Protein AF-M3JR56-F1 (afdb_monomer_lite)

Secondary structure (DSSP, 8-state):
--------------------GGGGG-TTS------B-TT--B----S---HHHHHHHHTTT------HHHHHHHHHHHHHHHHHHHHHHHHHHHHHHHHHHHHHHTTHHHHTT--TTHHHHHHHHHHHHHHHHHHHHHHHHHHS-HHHHHHHHHHHHHHHHHHTTS--HHHHHHHHHHHHHT-

Organism: Candida maltosa (strain Xu316) (NCBI:txid1245528)

InterPro domains:
  IPR011701 Major facilitator superfamily [PF07690] (87-181)
  IPR036259 MFS transporter superfamily [G3DSA:1.20.1250.20] (71-183)
  IPR036259 MFS transporter superfamily [SSF103473] (60-181)

Sequence (183 aa):
MSDEKDLESPHTIEPVLSFTKEQIKDKNLHVLTSFISPNGKEVKITNDVDQAMKFALDHQGETIELDDKTAKKLLRKIDFFLLPVMCLLYCFQFMDKLTTSYASILGLRQELNMVGDMYSWTATAFYLGYLAFEFPASYLLQRLPVAKTVGVFIILWGMILALHSVPEYPGFVALRTILGMLE

Structure (mmCIF, N/CA/C/O backbone):
data_AF-M3JR56-F1
#
_entry.id   AF-M3JR56-F1
#
loop_
_atom_site.group_PDB
_atom_site.id
_atom_site.type_symbol
_atom_site.label_atom_id
_atom_site.label_alt_id
_atom_site.label_comp_id
_atom_site.label_asym_id
_atom_site.label_entity_id
_atom_site.label_seq_id
_atom_site.pdbx_PDB_ins_code
_atom_site.Cartn_x
_atom_site.Cartn_y
_atom_site.Cartn_z
_atom_site.occupancy
_atom_site.B_iso_or_equiv
_atom_site.auth_seq_id
_atom_site.auth_comp_id
_atom_site.auth_asym_id
_atom_site.auth_atom_id
_atom_site.pdbx_PDB_model_num
ATOM 1 N N . MET A 1 1 ? -74.894 -34.372 2.151 1.00 34.66 1 MET A N 1
ATOM 2 C CA . MET A 1 1 ? -74.046 -34.519 0.956 1.00 34.66 1 MET A CA 1
ATOM 3 C C . MET A 1 1 ? -73.343 -33.180 0.794 1.00 34.66 1 MET A C 1
ATOM 5 O O . MET A 1 1 ? -73.954 -32.263 0.275 1.00 34.66 1 MET A O 1
ATOM 9 N N . SER A 1 2 ? -72.393 -32.874 1.673 1.00 30.38 2 SER A N 1
ATOM 10 C CA . SER A 1 2 ? -70.990 -33.316 1.644 1.00 30.38 2 SER A CA 1
ATOM 11 C C . SER A 1 2 ? -70.146 -32.436 0.714 1.00 30.38 2 SER A C 1
ATOM 13 O O . SER A 1 2 ? -70.572 -32.124 -0.392 1.00 30.38 2 SER A O 1
ATOM 15 N N . ASP A 1 3 ? -68.969 -32.095 1.243 1.00 34.06 3 ASP A N 1
ATOM 16 C CA . ASP A 1 3 ? -67.736 -31.673 0.563 1.00 34.06 3 ASP A CA 1
ATOM 17 C C . ASP A 1 3 ? -67.633 -30.170 0.217 1.00 34.06 3 ASP A C 1
ATOM 19 O O . ASP A 1 3 ? -68.392 -29.654 -0.593 1.00 34.06 3 ASP A O 1
ATOM 23 N N . GLU A 1 4 ? -66.890 -29.332 0.955 1.00 35.44 4 GLU A N 1
ATOM 24 C CA . GLU A 1 4 ? -65.436 -29.282 1.249 1.00 35.44 4 GLU A CA 1
ATOM 25 C C . GLU A 1 4 ? -64.633 -28.521 0.169 1.00 35.44 4 GLU A C 1
ATOM 27 O O . GLU A 1 4 ? -64.732 -28.820 -1.018 1.00 35.44 4 GLU A O 1
ATOM 32 N N . LYS A 1 5 ? -63.787 -27.598 0.663 1.00 33.72 5 LYS A N 1
ATOM 33 C CA . LYS A 1 5 ? -62.675 -26.863 0.027 1.00 33.72 5 LYS A CA 1
ATOM 34 C C . LYS A 1 5 ? -63.004 -25.704 -0.916 1.00 33.72 5 LYS A C 1
ATOM 36 O O . LYS A 1 5 ? -63.865 -25.811 -1.771 1.00 33.72 5 LYS A O 1
ATOM 41 N N . ASP A 1 6 ? -62.286 -24.585 -0.948 1.00 39.53 6 ASP A N 1
ATOM 42 C CA . ASP A 1 6 ? -61.244 -23.945 -0.128 1.00 39.53 6 ASP A CA 1
ATOM 43 C C . ASP A 1 6 ? -61.014 -22.590 -0.821 1.00 39.53 6 ASP A C 1
ATOM 45 O O . ASP A 1 6 ? -60.931 -22.570 -2.048 1.00 39.53 6 ASP A O 1
ATOM 49 N N . LEU A 1 7 ? -60.893 -21.484 -0.081 1.00 38.47 7 LEU A N 1
ATOM 50 C CA . LEU A 1 7 ? -59.964 -20.379 -0.384 1.00 38.47 7 LEU A CA 1
ATOM 51 C C . LEU A 1 7 ? -60.096 -19.301 0.696 1.00 38.47 7 LEU A C 1
ATOM 53 O O . LEU A 1 7 ? -60.902 -18.374 0.617 1.00 38.47 7 LEU A O 1
ATOM 57 N N . GLU A 1 8 ? -59.286 -19.480 1.735 1.00 39.09 8 GLU A N 1
ATOM 58 C CA . GLU A 1 8 ? -58.956 -18.479 2.742 1.00 39.09 8 GLU A CA 1
ATOM 59 C C . GLU A 1 8 ? -58.461 -17.183 2.076 1.00 39.09 8 GLU A C 1
ATOM 61 O O . GLU A 1 8 ? -57.517 -17.191 1.286 1.00 39.09 8 GLU A O 1
ATOM 66 N N . SER A 1 9 ? -59.071 -16.049 2.422 1.00 37.44 9 SER A N 1
ATOM 67 C CA . SER A 1 9 ? -58.516 -14.719 2.161 1.00 37.44 9 SER A CA 1
ATOM 68 C C . SER A 1 9 ? -57.639 -14.298 3.354 1.00 37.44 9 SER A C 1
ATOM 70 O O . SER A 1 9 ? -58.189 -14.098 4.443 1.00 37.44 9 SER A O 1
ATOM 72 N N . PRO A 1 10 ? -56.308 -14.148 3.214 1.00 40.50 10 PRO A N 1
ATOM 73 C CA . PRO A 1 10 ? -55.447 -13.829 4.343 1.00 40.50 10 PRO A CA 1
ATOM 74 C C . PRO A 1 10 ? -55.459 -12.320 4.631 1.00 40.50 10 PRO A C 1
ATOM 76 O O . PRO A 1 10 ? -55.199 -11.502 3.755 1.00 40.50 10 PRO A O 1
ATOM 79 N N . HIS A 1 11 ? -55.781 -11.993 5.882 1.00 42.06 11 HIS A N 1
ATOM 80 C CA . HIS A 1 11 ? -55.421 -10.798 6.653 1.00 42.06 11 HIS A CA 1
ATOM 81 C C . HIS A 1 11 ? -55.170 -9.484 5.885 1.00 42.06 11 HIS A C 1
ATOM 83 O O . HIS A 1 11 ? -54.070 -9.211 5.412 1.00 42.06 11 HIS A O 1
ATOM 89 N N . THR A 1 12 ? -56.171 -8.601 5.898 1.00 35.03 12 THR A N 1
ATOM 90 C CA . THR A 1 12 ? -56.009 -7.163 5.645 1.00 35.03 12 THR A CA 1
ATOM 91 C C . THR A 1 12 ? -55.001 -6.582 6.643 1.00 35.03 12 THR A C 1
ATOM 93 O O . THR A 1 12 ? -55.295 -6.473 7.832 1.00 35.03 12 THR A O 1
ATOM 96 N N . ILE A 1 13 ? -53.799 -6.242 6.176 1.00 51.44 13 ILE A N 1
ATOM 97 C CA . ILE A 1 13 ? -52.771 -5.574 6.983 1.00 51.44 13 ILE A CA 1
ATOM 98 C C . ILE A 1 13 ? -53.043 -4.072 6.930 1.00 51.44 13 ILE A C 1
ATOM 100 O O . ILE A 1 13 ? -52.836 -3.435 5.897 1.00 51.44 13 ILE A O 1
ATOM 104 N N . GLU A 1 14 ? -53.500 -3.501 8.042 1.00 36.34 14 GLU A N 1
ATOM 105 C CA . GLU A 1 14 ? -53.582 -2.051 8.196 1.00 36.34 14 GLU A CA 1
ATOM 106 C C . GLU A 1 14 ? -52.215 -1.486 8.621 1.00 36.34 14 GLU A C 1
ATOM 108 O O . GLU A 1 14 ? -51.618 -1.971 9.588 1.00 36.34 14 GLU A O 1
ATOM 113 N N . PRO A 1 15 ? -51.681 -0.469 7.923 1.00 42.53 15 PRO A N 1
ATOM 114 C CA . PRO A 1 15 ? -50.425 0.157 8.305 1.00 42.53 15 PRO A CA 1
ATOM 115 C C . PRO A 1 15 ? -50.628 1.024 9.553 1.00 42.53 15 PRO A C 1
ATOM 117 O O . PRO A 1 15 ? -51.219 2.102 9.502 1.00 42.53 15 PRO A O 1
ATOM 120 N N . VAL A 1 16 ? -50.103 0.562 10.688 1.00 46.59 16 VAL A N 1
ATOM 121 C CA . VAL A 1 16 ? -50.056 1.343 11.931 1.00 46.59 16 VAL A CA 1
ATOM 122 C C . VAL A 1 16 ? -48.994 2.436 11.781 1.00 46.59 16 VAL A C 1
ATOM 124 O O . VAL A 1 16 ? -47.807 2.156 11.633 1.00 46.59 16 VAL A O 1
ATOM 127 N N . LEU A 1 17 ? -49.437 3.696 11.783 1.00 45.56 17 LEU A N 1
ATOM 128 C CA . LEU A 1 17 ? -48.645 4.860 11.363 1.00 45.56 17 LEU A CA 1
ATOM 129 C C . LEU A 1 17 ? -47.708 5.438 12.438 1.00 45.56 17 LEU A C 1
ATOM 131 O O . LEU A 1 17 ? -46.987 6.391 12.158 1.00 45.56 17 LEU A O 1
ATOM 135 N N . SER A 1 18 ? -47.692 4.895 13.656 1.00 46.62 18 SER A N 1
ATOM 136 C CA . SER A 1 18 ? -46.727 5.282 14.691 1.00 46.62 18 SER A CA 1
ATOM 137 C C . SER A 1 18 ? -46.805 4.342 15.893 1.00 46.62 18 SER A C 1
ATOM 139 O O . SER A 1 18 ? -47.900 3.997 16.333 1.00 46.62 18 SER A O 1
ATOM 141 N N . PHE A 1 19 ? -45.651 3.962 16.444 1.00 44.56 19 PHE A N 1
ATOM 142 C CA . PHE A 1 19 ? -45.543 3.175 17.673 1.00 44.56 19 PHE A CA 1
ATOM 143 C C . PHE A 1 19 ? -45.267 4.104 18.862 1.00 44.56 19 PHE A C 1
ATOM 145 O O . PHE A 1 19 ? -44.242 4.789 18.898 1.00 44.56 19 PHE A O 1
ATOM 152 N N . THR A 1 20 ? -46.153 4.114 19.859 1.00 48.00 20 THR A N 1
ATOM 153 C CA . THR A 1 20 ? -45.957 4.875 21.106 1.00 48.00 20 THR A CA 1
ATOM 154 C C . THR A 1 20 ? -45.290 3.989 22.164 1.00 48.00 20 THR A C 1
ATOM 156 O O . THR A 1 20 ? -45.575 2.794 22.252 1.00 48.00 20 THR A O 1
ATOM 159 N N . LYS A 1 21 ? -44.415 4.573 23.003 1.00 47.03 21 LYS A N 1
ATOM 160 C CA . LYS A 1 21 ? -43.605 3.877 24.034 1.00 47.03 21 LYS A CA 1
ATOM 161 C C . LYS A 1 21 ? -44.402 2.952 24.969 1.00 47.03 21 LYS A C 1
ATOM 163 O O . LYS A 1 21 ? -43.836 2.022 25.533 1.00 47.03 21 LYS A O 1
ATOM 168 N N . GLU A 1 22 ? -45.697 3.188 25.127 1.00 46.78 22 GLU A N 1
ATOM 169 C CA . GLU A 1 22 ? -46.585 2.421 26.006 1.00 46.78 22 GLU A CA 1
ATOM 170 C C . GLU A 1 22 ? -46.932 1.026 25.452 1.00 46.78 22 GLU A C 1
ATOM 172 O O . GLU A 1 22 ? -47.156 0.109 26.238 1.00 46.78 22 GLU A O 1
ATOM 177 N N . GLN A 1 23 ? -46.882 0.819 24.129 1.00 48.03 23 GLN A N 1
ATOM 178 C CA . GLN A 1 23 ? -47.197 -0.471 23.487 1.00 48.03 23 GLN A CA 1
ATOM 179 C C . GLN A 1 23 ? -46.015 -1.456 23.445 1.00 48.03 23 GLN A C 1
ATOM 181 O O . GLN A 1 23 ? -46.192 -2.623 23.116 1.00 48.03 23 GLN A O 1
ATOM 186 N N . ILE A 1 24 ? -44.811 -1.016 23.825 1.00 50.44 24 ILE A N 1
ATOM 187 C CA . ILE A 1 24 ? -43.591 -1.847 23.858 1.00 50.44 24 ILE A CA 1
ATOM 188 C C . ILE A 1 24 ? -43.558 -2.752 25.107 1.00 50.44 24 ILE A C 1
ATOM 190 O O . ILE A 1 24 ? -42.778 -3.698 25.186 1.00 50.44 24 ILE A O 1
ATOM 194 N N . LYS A 1 25 ? -44.409 -2.485 26.106 1.00 42.66 25 LYS A N 1
ATOM 195 C CA . LYS A 1 25 ? -44.368 -3.176 27.403 1.00 42.66 25 LYS A CA 1
ATOM 196 C C . LYS A 1 25 ? -45.070 -4.540 27.407 1.00 42.66 25 LYS A C 1
ATOM 198 O O . LYS A 1 25 ? -44.921 -5.282 28.379 1.00 42.66 25 LYS A O 1
ATOM 203 N N . ASP A 1 26 ? -45.808 -4.881 26.352 1.00 40.38 26 ASP A N 1
ATOM 204 C CA . ASP A 1 26 ? -46.519 -6.154 26.270 1.00 40.38 26 ASP A CA 1
ATOM 205 C C . ASP A 1 26 ? -45.600 -7.256 25.725 1.00 40.38 26 ASP A C 1
ATOM 207 O O . ASP A 1 26 ? -45.125 -7.216 24.592 1.00 40.38 26 ASP A O 1
ATOM 211 N N . LYS A 1 27 ? -45.321 -8.258 26.563 1.00 50.03 27 LYS A N 1
ATOM 212 C CA . LYS A 1 27 ? -44.283 -9.289 26.362 1.00 50.03 27 LYS A CA 1
ATOM 213 C C . LYS A 1 27 ? -44.569 -10.302 25.236 1.00 50.03 27 LYS A C 1
ATOM 215 O O . LYS A 1 27 ? -43.853 -11.293 25.137 1.00 50.03 27 LYS A O 1
ATOM 220 N N . ASN A 1 28 ? -45.595 -10.076 24.413 1.00 43.66 28 ASN A N 1
ATOM 221 C CA . ASN A 1 28 ? -46.116 -11.044 23.441 1.00 43.66 28 ASN A CA 1
ATOM 222 C C . ASN A 1 28 ? -46.226 -10.534 21.992 1.00 43.66 28 ASN A C 1
ATOM 224 O O . ASN A 1 28 ? -46.885 -11.186 21.186 1.00 43.66 28 ASN A O 1
ATOM 228 N N . LEU A 1 29 ? -45.569 -9.433 21.606 1.00 41.38 29 LEU A N 1
ATOM 229 C CA . LEU A 1 29 ? -45.532 -9.026 20.194 1.00 41.38 29 LEU A CA 1
ATOM 230 C C . LEU A 1 29 ? -44.155 -9.242 19.554 1.00 41.38 29 LEU A C 1
ATOM 232 O O . LEU A 1 29 ? -43.216 -8.485 19.769 1.00 41.38 29 LEU A O 1
ATOM 236 N N . HIS A 1 30 ? -44.086 -10.323 18.772 1.00 42.78 30 HIS A N 1
ATOM 237 C CA . HIS A 1 30 ? -43.190 -10.602 17.647 1.00 42.78 30 HIS A CA 1
ATOM 238 C C . HIS A 1 30 ? -41.930 -9.732 17.525 1.00 42.78 30 HIS A C 1
ATOM 240 O O . HIS A 1 30 ? -41.910 -8.690 16.872 1.00 42.78 30 HIS A O 1
ATOM 246 N N . VAL A 1 31 ? -40.835 -10.260 18.072 1.00 41.34 31 VAL A N 1
ATOM 247 C CA . VAL A 1 31 ? -39.468 -9.836 17.767 1.00 41.34 31 VAL A CA 1
ATOM 248 C C . VAL A 1 31 ? -39.239 -9.998 16.259 1.00 41.34 31 VAL A C 1
ATOM 250 O O . VAL A 1 31 ? -39.207 -11.121 15.750 1.00 41.34 31 VAL A O 1
ATOM 253 N N . LEU A 1 32 ? -39.093 -8.887 15.532 1.00 45.69 32 LEU A N 1
ATOM 254 C CA . LEU A 1 32 ? -38.717 -8.889 14.116 1.00 45.69 32 LEU A CA 1
ATOM 255 C C . LEU A 1 32 ? -37.270 -9.385 13.983 1.00 45.69 32 LEU A C 1
ATOM 257 O O . LEU A 1 32 ? -36.318 -8.612 14.005 1.00 45.69 32 LEU A O 1
ATOM 261 N N . THR A 1 33 ? -37.114 -10.703 13.883 1.00 43.50 33 THR A N 1
ATOM 262 C CA . THR A 1 33 ? -35.823 -11.402 13.760 1.00 43.50 33 THR A CA 1
ATOM 263 C C . THR A 1 33 ? -35.368 -11.581 12.310 1.00 43.50 33 THR A C 1
ATOM 265 O O . THR A 1 33 ? -34.237 -11.998 12.070 1.00 43.50 33 THR A O 1
ATOM 268 N N . SER A 1 34 ? -36.206 -11.242 11.325 1.00 42.41 34 SER A N 1
ATOM 269 C CA . SER A 1 34 ? -35.836 -11.256 9.909 1.00 42.41 34 SER A CA 1
ATOM 270 C C . SER A 1 34 ? -36.598 -10.182 9.135 1.00 42.41 34 SER A C 1
ATOM 272 O O . SER A 1 34 ? -37.791 -9.976 9.352 1.00 42.41 34 SER A O 1
ATOM 274 N N . PHE A 1 35 ? -35.907 -9.484 8.233 1.00 49.38 35 PHE A N 1
ATOM 275 C CA . PHE A 1 35 ? -36.545 -8.672 7.202 1.00 49.38 35 PHE A CA 1
ATOM 276 C C . PHE A 1 35 ? -36.254 -9.305 5.844 1.00 49.38 35 PHE A C 1
ATOM 278 O O . PHE A 1 35 ? -35.120 -9.676 5.532 1.00 49.38 35 PHE A O 1
ATOM 285 N N . ILE A 1 36 ? -37.300 -9.458 5.040 1.00 41.25 36 ILE A N 1
ATOM 286 C CA . ILE A 1 36 ? -37.201 -9.980 3.682 1.00 41.25 36 ILE A CA 1
ATOM 287 C C . ILE A 1 36 ? -36.795 -8.811 2.784 1.00 41.25 36 ILE A C 1
ATOM 289 O O . IL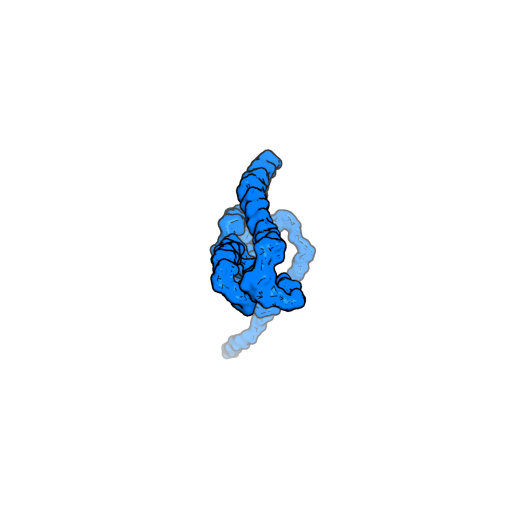E A 1 36 ? -37.499 -7.807 2.688 1.00 41.25 36 ILE A O 1
ATOM 293 N N . SER A 1 37 ? -35.631 -8.922 2.142 1.00 40.34 37 SER A N 1
ATOM 294 C CA . SER A 1 37 ? -35.237 -8.003 1.070 1.00 40.34 37 SER A CA 1
ATOM 295 C C . SER A 1 37 ? -36.291 -8.052 -0.050 1.00 40.34 37 SER A C 1
ATOM 297 O O . SER A 1 37 ? -36.812 -9.137 -0.305 1.00 40.34 37 SER A O 1
ATOM 299 N N . PRO A 1 38 ? -36.569 -6.957 -0.784 1.00 55.94 38 PRO A N 1
ATOM 300 C CA . PRO A 1 38 ? -37.555 -6.926 -1.877 1.00 55.94 38 PRO A CA 1
ATOM 301 C C . PRO A 1 38 ? -37.390 -8.013 -2.962 1.00 55.94 38 PRO A C 1
ATOM 303 O O . PRO A 1 38 ? -38.287 -8.214 -3.768 1.00 55.94 38 PRO A O 1
ATOM 306 N N . ASN A 1 39 ? -36.254 -8.723 -2.978 1.00 48.56 39 ASN A N 1
ATOM 307 C CA . ASN A 1 39 ? -35.957 -9.874 -3.836 1.00 48.56 39 ASN A CA 1
ATOM 308 C C . ASN A 1 39 ? -36.227 -11.258 -3.197 1.00 48.56 39 ASN A C 1
ATOM 310 O O . ASN A 1 39 ? -35.752 -12.268 -3.713 1.00 48.56 39 ASN A O 1
ATOM 314 N N . GLY A 1 40 ? -36.930 -11.347 -2.063 1.00 47.97 40 GLY A N 1
ATOM 315 C CA . GLY A 1 40 ? -37.372 -12.629 -1.492 1.00 47.97 40 GLY A CA 1
ATOM 316 C C . GLY A 1 40 ? -36.264 -13.520 -0.909 1.00 47.97 40 GLY A C 1
ATOM 317 O O . GLY A 1 40 ? -36.506 -14.688 -0.621 1.00 47.97 40 GLY A O 1
ATOM 318 N N . LYS A 1 41 ? -35.043 -13.003 -0.723 1.00 42.03 41 LYS A N 1
ATOM 319 C CA . LYS A 1 41 ? -33.958 -13.731 -0.046 1.00 42.03 41 LYS A CA 1
ATOM 320 C C . LYS A 1 41 ? -34.000 -13.464 1.457 1.00 42.03 41 LYS A C 1
ATOM 322 O O . LYS A 1 41 ? -33.793 -12.329 1.884 1.00 42.03 41 LYS A O 1
ATOM 327 N N . GLU A 1 42 ? -34.209 -14.519 2.245 1.00 46.28 42 GLU A N 1
ATOM 328 C CA . GLU A 1 42 ? -33.953 -14.508 3.687 1.00 46.28 42 GLU A CA 1
ATOM 329 C C . GLU A 1 42 ? -32.457 -14.293 3.931 1.00 46.28 42 GLU A C 1
ATOM 331 O O . GLU A 1 42 ? -31.623 -15.155 3.638 1.00 46.28 42 GLU A O 1
ATOM 336 N N . VAL A 1 43 ? -32.098 -13.133 4.472 1.00 46.94 43 VAL A N 1
ATOM 337 C CA . VAL A 1 43 ? -30.746 -12.896 4.974 1.00 46.94 43 VAL A CA 1
ATOM 338 C C . VAL A 1 43 ? -30.736 -13.325 6.436 1.00 46.94 43 VAL A C 1
ATOM 340 O O . VAL A 1 43 ? -31.077 -12.550 7.326 1.00 46.94 43 VAL A O 1
ATOM 343 N N . LYS A 1 44 ? -30.364 -14.584 6.696 1.00 47.44 44 LYS A N 1
ATOM 344 C CA . LYS A 1 44 ? -29.988 -15.009 8.050 1.00 47.44 44 LYS A CA 1
ATOM 345 C C . LYS A 1 44 ? -28.792 -14.167 8.486 1.00 47.44 44 LYS A C 1
ATOM 347 O O . LYS A 1 44 ? -27.774 -14.159 7.792 1.00 47.44 44 LYS A O 1
ATOM 352 N N . ILE A 1 45 ? -28.907 -13.483 9.624 1.00 52.88 45 ILE A N 1
ATOM 353 C CA . ILE A 1 45 ? -27.759 -12.862 10.290 1.00 52.88 45 ILE A CA 1
ATOM 354 C C . ILE A 1 45 ? -26.807 -14.007 10.629 1.00 52.88 45 ILE A C 1
ATOM 356 O O . ILE A 1 45 ? -27.058 -14.817 11.519 1.00 52.88 45 ILE A O 1
ATOM 360 N N . THR A 1 46 ? -25.764 -14.149 9.820 1.00 48.53 46 THR A N 1
ATOM 361 C CA . THR A 1 46 ? -24.762 -15.188 10.007 1.00 48.53 46 THR A CA 1
ATOM 362 C C . THR A 1 46 ? -24.025 -14.893 11.316 1.00 48.53 46 THR A C 1
ATOM 364 O O . THR A 1 46 ? -23.619 -13.761 11.562 1.00 48.53 46 THR A O 1
ATOM 367 N N . ASN A 1 47 ? -23.832 -15.915 12.154 1.00 49.81 47 ASN A N 1
ATOM 368 C CA . ASN A 1 47 ? -23.119 -15.866 13.444 1.00 49.81 47 ASN A CA 1
ATOM 369 C C . ASN A 1 47 ? -21.618 -15.496 13.345 1.00 49.81 47 ASN A C 1
ATOM 371 O O . ASN A 1 47 ? -20.883 -15.599 14.333 1.00 49.81 47 ASN A O 1
ATOM 375 N N . ASP A 1 48 ? -21.161 -15.065 12.170 1.00 47.84 48 ASP A N 1
ATOM 376 C CA . ASP A 1 48 ? -19.806 -14.583 11.885 1.00 47.84 48 ASP A CA 1
ATOM 377 C C . ASP A 1 48 ? -19.713 -13.063 12.101 1.00 47.84 48 ASP A C 1
ATOM 379 O O . ASP A 1 48 ? -19.125 -12.304 11.338 1.00 47.84 48 ASP A O 1
ATOM 383 N N . VAL A 1 49 ? -20.392 -12.617 13.152 1.00 56.19 49 VAL A N 1
ATOM 384 C CA . VAL A 1 49 ? -20.341 -11.261 13.675 1.00 56.19 49 VAL A CA 1
ATOM 385 C C . VAL A 1 49 ? -19.112 -11.137 14.577 1.00 56.19 49 VAL A C 1
ATOM 387 O O . VAL A 1 49 ? -18.798 -12.051 15.349 1.00 56.19 49 VAL A O 1
ATOM 390 N N . ASP A 1 50 ? -18.376 -10.033 14.444 1.00 64.06 50 ASP A N 1
ATOM 391 C CA . ASP A 1 50 ? -17.184 -9.778 15.247 1.00 64.06 50 ASP A CA 1
ATOM 392 C C . ASP A 1 50 ? -17.532 -9.671 16.742 1.00 64.06 50 ASP A C 1
ATOM 394 O O . ASP A 1 50 ? -18.690 -9.561 17.148 1.00 64.06 50 ASP A O 1
ATOM 398 N N . GLN A 1 51 ? -16.518 -9.776 17.604 1.00 64.31 51 GLN A N 1
ATOM 399 C CA . GLN A 1 51 ? -16.719 -9.809 19.059 1.00 64.31 51 GLN A CA 1
ATOM 400 C C . GLN A 1 51 ? -17.489 -8.580 19.574 1.00 64.31 51 GLN A C 1
ATOM 402 O O . GLN A 1 51 ? -18.233 -8.692 20.545 1.00 64.31 51 GLN A O 1
ATOM 407 N N . ALA A 1 52 ? -17.349 -7.440 18.891 1.00 64.81 52 ALA A N 1
ATOM 408 C CA . ALA A 1 52 ? -18.087 -6.215 19.169 1.00 64.81 52 ALA A CA 1
ATOM 409 C C . ALA A 1 52 ? -19.577 -6.341 18.812 1.00 64.81 52 ALA A C 1
ATOM 411 O O . ALA A 1 52 ? -20.433 -5.997 19.625 1.00 64.81 52 ALA A O 1
ATOM 412 N N . MET A 1 53 ? -19.902 -6.885 17.640 1.00 62.00 53 MET A N 1
ATOM 413 C CA . MET A 1 53 ? -21.282 -7.102 17.210 1.00 62.00 53 MET A CA 1
ATOM 414 C C . MET A 1 53 ? -21.975 -8.213 18.019 1.00 62.00 53 MET A C 1
ATOM 416 O O . MET A 1 53 ? -23.155 -8.079 18.331 1.00 62.00 53 MET A O 1
ATOM 420 N N . LYS A 1 54 ? -21.257 -9.261 18.454 1.00 66.88 54 LYS A N 1
ATOM 421 C CA . LYS A 1 54 ? -21.790 -10.246 19.423 1.00 66.88 54 LYS A CA 1
ATOM 422 C C . LYS A 1 54 ? -22.122 -9.603 20.763 1.00 66.88 54 LYS A C 1
ATOM 424 O O . LYS A 1 54 ? -23.212 -9.806 21.274 1.00 66.88 54 LYS A O 1
ATOM 429 N N . PHE A 1 55 ? -21.221 -8.773 21.286 1.00 67.44 55 PHE A N 1
ATOM 430 C CA . PHE A 1 55 ? -21.460 -8.029 22.520 1.00 67.44 55 PHE A CA 1
ATOM 431 C C . PHE A 1 55 ? -22.676 -7.094 22.402 1.00 67.44 55 PHE A C 1
ATOM 433 O O . PHE A 1 55 ? -23.483 -7.026 23.326 1.00 67.44 55 PHE A O 1
ATOM 440 N N . ALA A 1 56 ? -22.844 -6.426 21.255 1.00 66.44 56 ALA A N 1
ATOM 441 C CA . ALA A 1 56 ? -23.996 -5.569 20.980 1.00 66.44 56 ALA A CA 1
ATOM 442 C C . ALA A 1 56 ? -25.318 -6.350 20.856 1.00 66.44 56 ALA A C 1
ATOM 444 O O . ALA A 1 56 ? -26.354 -5.849 21.285 1.00 66.44 56 ALA A O 1
ATOM 445 N N . LEU A 1 57 ? -25.289 -7.562 20.289 1.00 67.50 57 LEU A N 1
ATOM 446 C CA . LEU A 1 57 ? -26.449 -8.457 20.198 1.00 67.50 57 LEU A CA 1
ATOM 447 C C . LEU A 1 57 ? -26.820 -9.055 21.563 1.00 67.50 57 LEU A C 1
ATOM 449 O O . LEU A 1 57 ? -27.996 -9.061 21.912 1.00 67.50 57 LEU A O 1
ATOM 453 N N . ASP A 1 58 ? -25.835 -9.484 22.358 1.00 70.62 58 ASP A N 1
ATOM 454 C CA . ASP A 1 58 ? -26.051 -10.038 23.705 1.00 70.62 58 ASP A CA 1
ATOM 455 C C . ASP A 1 58 ? -26.611 -8.992 24.690 1.00 70.62 58 ASP A C 1
ATOM 457 O O . ASP A 1 58 ? -27.296 -9.354 25.644 1.00 70.62 58 ASP A O 1
ATOM 461 N N . HIS A 1 59 ? -26.362 -7.700 24.442 1.00 67.19 59 HIS A N 1
ATOM 462 C CA . HIS A 1 59 ? -26.864 -6.579 25.250 1.00 67.19 59 HIS A CA 1
ATOM 463 C C . HIS A 1 59 ? -27.952 -5.761 24.524 1.00 67.19 59 HIS A C 1
ATOM 465 O O . HIS A 1 59 ? -28.214 -4.611 24.891 1.00 67.19 59 HIS A O 1
ATOM 471 N N . GLN A 1 60 ? -28.612 -6.322 23.497 1.00 51.06 60 GLN A N 1
ATOM 472 C CA . GLN A 1 60 ? -29.745 -5.665 22.830 1.00 51.06 60 GLN A CA 1
ATOM 473 C C . GLN A 1 60 ? -30.877 -5.395 23.837 1.00 51.06 60 GLN A C 1
ATOM 475 O O . GLN A 1 60 ? -31.621 -6.294 24.218 1.00 51.06 60 GLN A O 1
ATOM 480 N N . GLY A 1 61 ? -31.022 -4.131 24.247 1.00 57.41 61 GLY A N 1
ATOM 481 C CA . GLY A 1 61 ? -32.076 -3.669 25.159 1.00 57.41 61 GLY A CA 1
ATOM 482 C C . GLY A 1 61 ? -31.570 -3.066 26.471 1.00 57.41 61 GLY A C 1
ATOM 483 O O . GLY A 1 61 ? -32.344 -2.385 27.142 1.00 57.41 61 GLY A O 1
ATOM 484 N N . GLU A 1 62 ? -30.288 -3.230 26.810 1.00 55.31 62 GLU A N 1
ATOM 485 C CA . GLU A 1 62 ? -29.654 -2.452 27.876 1.00 55.31 62 GLU A CA 1
ATOM 486 C C . GLU A 1 62 ? -29.106 -1.144 27.303 1.00 55.31 62 GLU A C 1
ATOM 488 O O . GLU A 1 62 ? -28.210 -1.124 26.458 1.00 55.31 62 GLU A O 1
ATOM 493 N N . THR A 1 63 ? -29.630 -0.014 27.775 1.00 53.38 63 THR A N 1
ATOM 494 C CA . THR A 1 63 ? -28.962 1.274 27.593 1.00 53.38 63 THR A CA 1
ATOM 495 C C . THR A 1 63 ? -27.691 1.246 28.431 1.00 53.38 63 THR A C 1
ATOM 497 O O . THR A 1 63 ? -27.734 1.502 29.634 1.00 53.38 63 THR A O 1
ATOM 500 N N . ILE A 1 64 ? -26.562 0.889 27.816 1.00 60.91 64 ILE A N 1
ATOM 501 C CA . ILE A 1 64 ? -25.255 1.019 28.458 1.00 60.91 64 ILE A CA 1
ATOM 502 C C . ILE A 1 64 ? -24.996 2.522 28.620 1.00 60.91 64 ILE A C 1
ATOM 504 O O . ILE A 1 64 ? -24.475 3.177 27.716 1.00 60.91 64 ILE A O 1
ATOM 508 N N . GLU A 1 65 ? -25.397 3.090 29.758 1.00 59.56 65 GLU A N 1
ATOM 509 C CA . GLU A 1 65 ? -25.018 4.448 30.143 1.00 59.56 65 GLU A CA 1
ATOM 510 C C . GLU A 1 65 ? -23.525 4.440 30.481 1.00 59.56 65 GLU A C 1
ATOM 512 O O . GLU A 1 65 ? -23.093 4.192 31.608 1.00 59.56 65 GLU A O 1
ATOM 517 N N . LEU A 1 66 ? -22.707 4.631 29.448 1.00 62.12 66 LEU A N 1
ATOM 518 C CA . LEU A 1 66 ? -21.274 4.819 29.589 1.00 62.12 66 LEU A CA 1
ATOM 519 C C . LEU A 1 66 ? -21.031 6.158 30.282 1.00 62.12 66 LEU A C 1
ATOM 521 O O . LEU A 1 66 ? -21.208 7.213 29.681 1.00 62.12 66 LEU A O 1
ATOM 525 N N . ASP A 1 67 ? -20.571 6.106 31.532 1.00 77.25 67 ASP A N 1
ATOM 526 C CA . ASP A 1 67 ? -20.023 7.280 32.209 1.00 77.25 67 ASP A CA 1
ATOM 527 C C . ASP A 1 67 ? -18.954 7.941 31.321 1.00 77.25 67 ASP A C 1
ATOM 529 O O . ASP A 1 67 ? -18.068 7.270 30.772 1.00 77.25 67 ASP A O 1
ATOM 533 N N . ASP A 1 68 ? -19.008 9.267 31.216 1.00 76.38 68 ASP A N 1
ATOM 534 C CA . ASP A 1 68 ? -18.166 10.086 30.334 1.00 76.38 68 ASP A CA 1
ATOM 535 C C . ASP A 1 68 ? -16.663 9.818 30.544 1.00 76.38 68 ASP A C 1
ATOM 537 O O . ASP A 1 68 ? -15.845 9.905 29.618 1.00 76.38 68 ASP A O 1
ATOM 541 N N . LYS A 1 69 ? -16.267 9.461 31.775 1.00 80.56 69 LYS A N 1
ATOM 542 C CA . LYS A 1 69 ? -14.876 9.104 32.099 1.00 80.56 69 LYS A CA 1
ATOM 543 C C . LYS A 1 69 ? -14.484 7.745 31.524 1.00 80.56 69 LYS A C 1
ATOM 545 O O . LYS A 1 69 ? -13.344 7.578 31.081 1.00 80.56 69 LYS A O 1
ATOM 550 N N . THR A 1 70 ? -15.405 6.787 31.514 1.00 78.81 70 THR A N 1
ATOM 551 C CA . THR A 1 70 ? -15.178 5.438 30.983 1.00 78.81 70 THR A CA 1
ATOM 552 C C . THR A 1 70 ? -15.085 5.468 29.461 1.00 78.81 70 THR A C 1
ATOM 554 O O . THR A 1 70 ? -14.132 4.909 28.913 1.00 78.81 70 THR A O 1
ATOM 557 N N . ALA A 1 71 ? -15.967 6.214 28.786 1.00 78.75 71 ALA A N 1
ATOM 558 C CA . ALA A 1 71 ? -15.907 6.420 27.336 1.00 78.75 71 ALA A CA 1
ATOM 559 C C . ALA A 1 71 ? -14.564 7.037 26.896 1.00 78.75 71 ALA A C 1
ATOM 561 O O . ALA A 1 71 ? -13.885 6.505 26.014 1.00 78.75 71 ALA A O 1
ATOM 562 N N . LYS A 1 72 ? -14.107 8.097 27.581 1.00 82.75 72 LYS A N 1
ATOM 563 C CA . LYS A 1 72 ? -12.802 8.731 27.306 1.00 82.75 72 LYS A CA 1
ATOM 564 C C . LYS A 1 72 ? -11.622 7.789 27.538 1.00 82.75 72 LYS A C 1
ATOM 566 O O . LYS A 1 72 ? -10.655 7.821 26.780 1.00 82.75 72 LYS A O 1
ATOM 571 N N . LYS A 1 73 ? -11.674 6.946 28.575 1.00 85.06 73 LYS A N 1
ATOM 572 C CA . LYS A 1 73 ? -10.618 5.959 28.852 1.00 85.06 73 LYS A CA 1
ATOM 573 C C . LYS A 1 73 ? -10.566 4.869 27.778 1.00 85.06 73 LYS A C 1
ATOM 575 O O . LYS A 1 73 ? -9.468 4.438 27.425 1.00 85.06 73 LYS A O 1
ATOM 580 N N . LEU A 1 74 ? -11.724 4.452 27.261 1.00 83.00 74 LEU A N 1
ATOM 581 C CA . LEU A 1 74 ? -11.829 3.468 26.185 1.00 83.00 74 LEU A CA 1
ATOM 582 C C . LEU A 1 74 ? -11.250 4.019 24.876 1.00 83.00 74 LEU A C 1
ATOM 584 O O . LEU A 1 74 ? -10.356 3.395 24.309 1.00 83.00 74 LEU A O 1
ATOM 588 N N . LEU A 1 75 ? -11.674 5.222 24.467 1.00 84.75 75 LEU A N 1
ATOM 589 C CA . LEU A 1 75 ? -11.145 5.911 23.282 1.00 84.75 75 LEU A CA 1
ATOM 590 C C . LEU A 1 75 ? -9.630 6.065 23.360 1.00 84.75 75 LEU A C 1
ATOM 592 O O . LEU A 1 75 ? -8.915 5.622 22.470 1.00 84.75 75 LEU A O 1
ATOM 596 N N . ARG A 1 76 ? -9.118 6.560 24.492 1.00 86.12 76 ARG A N 1
ATOM 597 C CA . ARG A 1 76 ? -7.675 6.741 24.686 1.00 86.12 76 ARG A CA 1
ATOM 598 C C . ARG A 1 76 ? -6.897 5.431 24.578 1.00 86.12 76 ARG A C 1
ATOM 600 O O . ARG A 1 76 ? -5.744 5.446 24.163 1.00 86.12 76 ARG A O 1
ATOM 607 N N . LYS A 1 77 ? -7.502 4.303 24.963 1.00 86.00 77 LYS A N 1
ATOM 608 C CA . LYS A 1 77 ? -6.876 2.984 24.835 1.00 86.00 77 LYS A CA 1
ATOM 609 C C . LYS A 1 77 ? -6.889 2.487 23.391 1.00 86.00 77 LYS A C 1
ATOM 611 O O . LYS A 1 77 ? -5.888 1.923 22.964 1.00 86.00 77 LYS A O 1
ATOM 616 N N . ILE A 1 78 ? -7.973 2.718 22.652 1.00 86.25 78 ILE A N 1
ATOM 617 C CA . ILE A 1 78 ? -8.050 2.407 21.218 1.00 86.25 78 ILE A CA 1
ATOM 618 C C . ILE A 1 78 ? -7.026 3.251 20.460 1.00 86.25 78 ILE A C 1
ATOM 620 O O . ILE A 1 78 ? -6.191 2.690 19.757 1.00 86.25 78 ILE A O 1
ATOM 624 N N . ASP A 1 79 ? -7.007 4.563 20.688 1.00 86.56 79 ASP A N 1
ATOM 625 C CA . ASP A 1 79 ? -6.067 5.483 20.047 1.00 86.56 79 ASP A CA 1
ATOM 626 C C . ASP A 1 79 ? -4.618 5.098 20.352 1.00 86.56 79 ASP A C 1
ATOM 628 O O . ASP A 1 79 ? -3.784 5.060 19.456 1.00 86.56 79 ASP A O 1
ATOM 632 N N . PHE A 1 80 ? -4.300 4.724 21.594 1.00 90.75 80 PHE A N 1
ATOM 633 C CA . PHE A 1 80 ? -2.933 4.348 21.961 1.00 90.75 80 PHE A CA 1
ATOM 634 C C . PHE A 1 80 ? -2.444 3.052 21.296 1.00 90.75 80 PHE A C 1
ATOM 636 O O . PHE A 1 80 ? -1.240 2.850 21.191 1.00 90.75 80 PHE A O 1
ATOM 643 N N . PHE A 1 81 ? -3.341 2.175 20.842 1.00 87.50 81 PHE A N 1
ATOM 644 C CA . PHE A 1 81 ? -2.960 0.965 20.105 1.00 87.50 81 PHE A CA 1
ATOM 645 C C . PHE A 1 81 ? -3.042 1.155 18.590 1.00 87.50 81 PHE A C 1
ATOM 647 O O . PHE A 1 81 ? -2.151 0.722 17.865 1.00 87.50 81 PHE A O 1
ATOM 654 N N . LEU A 1 82 ? -4.095 1.809 18.108 1.00 86.81 82 LEU A N 1
ATOM 655 C CA . LEU A 1 82 ? -4.393 1.927 16.686 1.00 86.81 82 LEU A CA 1
ATOM 656 C C . LEU A 1 82 ? -3.551 3.032 16.037 1.00 86.81 82 LEU A C 1
ATOM 658 O O . LEU A 1 82 ? -2.987 2.824 14.965 1.00 86.81 82 LEU A O 1
ATOM 662 N N . LEU A 1 83 ? -3.384 4.173 16.710 1.00 89.19 83 LEU A N 1
ATOM 663 C CA . LEU A 1 83 ? -2.682 5.338 16.166 1.00 89.19 83 LEU A CA 1
ATOM 664 C C . LEU A 1 83 ? -1.181 5.067 15.940 1.00 89.19 83 LEU A C 1
ATOM 666 O O . LEU A 1 83 ? -0.704 5.372 14.847 1.00 89.19 83 LEU A O 1
ATOM 670 N N . PRO A 1 84 ? -0.421 4.434 16.863 1.00 91.12 84 PRO A N 1
ATOM 671 C CA . PRO A 1 84 ? 0.980 4.103 16.597 1.00 91.12 84 PRO A CA 1
ATOM 672 C C . PRO A 1 84 ? 1.145 3.098 15.460 1.00 91.12 84 PRO A C 1
ATOM 674 O O . PRO A 1 84 ? 2.053 3.248 14.650 1.00 91.12 84 PRO A O 1
ATOM 677 N N . VAL A 1 85 ? 0.261 2.100 15.371 1.00 88.50 85 VAL A N 1
ATOM 678 C CA . VAL A 1 85 ? 0.304 1.102 14.293 1.00 88.50 85 VAL A CA 1
ATOM 679 C C . VAL A 1 85 ? 0.036 1.764 12.944 1.00 88.50 85 VAL A C 1
ATOM 681 O O . VAL A 1 85 ? 0.805 1.555 12.011 1.00 88.50 85 VAL A O 1
ATOM 684 N N . MET A 1 86 ? -0.986 2.619 12.850 1.00 88.19 86 MET A N 1
ATOM 685 C CA . MET A 1 86 ? -1.277 3.365 11.621 1.00 88.19 86 MET A CA 1
ATOM 686 C C . MET A 1 86 ? -0.146 4.324 11.249 1.00 88.19 86 MET A C 1
ATOM 688 O O . MET A 1 86 ? 0.226 4.403 10.083 1.00 88.19 86 MET A O 1
ATOM 692 N N . CYS A 1 87 ? 0.447 5.003 12.233 1.00 91.56 87 CYS A N 1
ATOM 693 C CA . CYS A 1 87 ? 1.601 5.871 12.017 1.00 91.56 87 CYS A CA 1
ATOM 694 C C . CYS A 1 87 ? 2.792 5.086 11.450 1.00 91.56 87 CYS A C 1
ATOM 696 O O . CYS A 1 87 ? 3.368 5.489 10.445 1.00 91.56 87 CYS A O 1
ATOM 698 N N . LEU A 1 88 ? 3.131 3.936 12.040 1.00 90.50 88 LEU A N 1
ATOM 699 C CA . LEU A 1 88 ? 4.227 3.091 11.561 1.00 90.50 88 LEU A CA 1
ATOM 700 C C . LEU A 1 88 ? 3.963 2.533 10.160 1.00 90.50 88 LEU A C 1
ATOM 702 O O . LEU A 1 88 ? 4.856 2.579 9.318 1.00 90.50 88 LEU A O 1
ATOM 706 N N . LEU A 1 89 ? 2.749 2.043 9.893 1.00 88.56 89 LEU A N 1
ATOM 707 C CA . LEU A 1 89 ? 2.367 1.558 8.564 1.00 88.56 89 LEU A CA 1
ATOM 708 C C . LEU A 1 89 ? 2.480 2.665 7.516 1.00 88.56 89 LEU A C 1
ATOM 710 O O . LEU A 1 89 ? 3.085 2.455 6.467 1.00 88.56 89 LEU A O 1
ATOM 714 N N . TYR A 1 90 ? 1.984 3.860 7.831 1.00 89.25 90 TYR A N 1
ATOM 715 C CA . TYR A 1 90 ? 2.086 5.008 6.939 1.00 89.25 90 TYR A CA 1
ATOM 716 C C . TYR A 1 90 ? 3.543 5.446 6.725 1.00 89.25 90 TYR A C 1
ATOM 718 O O . TYR A 1 90 ? 3.943 5.754 5.604 1.00 89.25 90 TYR A O 1
ATOM 726 N N . CYS A 1 91 ? 4.373 5.408 7.772 1.00 91.12 91 CYS A N 1
ATOM 727 C CA . CYS A 1 91 ? 5.812 5.642 7.654 1.00 91.12 91 CYS A CA 1
ATOM 728 C C . CYS A 1 91 ? 6.478 4.632 6.709 1.00 91.12 91 CYS A C 1
ATOM 730 O O . CYS A 1 91 ? 7.285 5.039 5.874 1.00 91.12 91 CYS A O 1
ATOM 732 N N . PHE A 1 92 ? 6.138 3.342 6.796 1.00 87.88 92 PHE A N 1
ATOM 733 C CA . PHE A 1 92 ? 6.679 2.319 5.894 1.00 87.88 92 PHE A CA 1
ATOM 734 C C . PHE A 1 92 ? 6.211 2.503 4.449 1.00 87.88 92 PHE A C 1
ATOM 736 O O . PHE A 1 92 ? 7.032 2.431 3.535 1.00 87.88 92 PHE A O 1
ATOM 743 N N . GLN A 1 93 ? 4.933 2.820 4.243 1.00 88.06 93 GLN A N 1
ATOM 744 C CA . GLN A 1 93 ? 4.389 3.132 2.920 1.00 88.06 93 GLN A CA 1
ATOM 745 C C . GLN A 1 93 ? 5.087 4.353 2.300 1.00 88.06 93 GLN A C 1
ATOM 747 O O . GLN A 1 93 ? 5.447 4.356 1.123 1.00 88.06 93 GLN A O 1
ATOM 752 N N . PHE A 1 94 ? 5.333 5.396 3.095 1.00 88.69 94 PHE A N 1
ATOM 753 C CA . PHE A 1 94 ? 6.063 6.573 2.630 1.00 88.69 94 PHE A CA 1
ATOM 754 C C . PHE A 1 94 ? 7.535 6.258 2.330 1.00 88.69 94 PHE A C 1
ATOM 756 O O . PHE A 1 94 ? 8.082 6.715 1.323 1.00 88.69 94 PHE A O 1
ATOM 763 N N . MET A 1 95 ? 8.173 5.441 3.170 1.00 89.62 95 MET A N 1
ATOM 764 C CA . MET A 1 95 ? 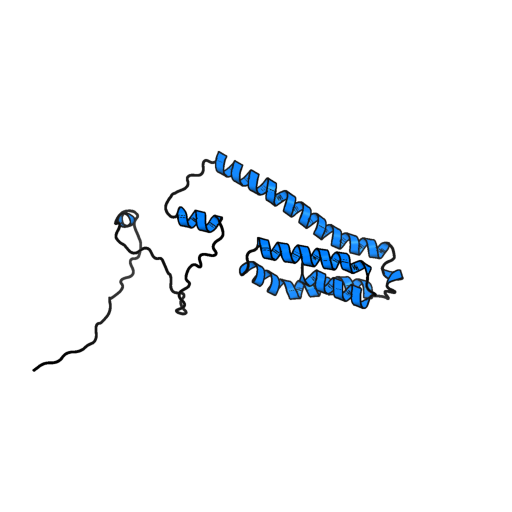9.559 5.013 2.993 1.00 89.62 95 MET A CA 1
ATOM 765 C C . MET A 1 95 ? 9.774 4.230 1.692 1.00 89.62 95 MET A C 1
ATOM 767 O O . MET A 1 95 ? 10.808 4.416 1.052 1.00 89.62 95 MET A O 1
ATOM 771 N N . ASP A 1 96 ? 8.823 3.403 1.259 1.00 86.06 96 ASP A N 1
ATOM 772 C CA . ASP A 1 96 ? 8.908 2.699 -0.028 1.00 86.06 96 ASP A CA 1
ATOM 773 C C . ASP A 1 96 ? 8.969 3.671 -1.225 1.00 86.06 96 ASP A C 1
ATOM 775 O O . ASP A 1 96 ? 9.884 3.618 -2.063 1.00 86.06 96 ASP A O 1
ATOM 779 N N . LYS A 1 97 ? 8.072 4.666 -1.242 1.00 83.56 97 LYS A N 1
ATOM 780 C CA . LYS A 1 97 ? 8.059 5.719 -2.275 1.00 83.56 97 LYS A CA 1
ATOM 781 C C . LYS A 1 97 ? 9.349 6.542 -2.261 1.00 83.56 97 LYS A C 1
ATOM 783 O O . LYS A 1 97 ? 9.897 6.860 -3.321 1.00 83.56 97 LYS A O 1
ATOM 788 N N . LEU A 1 98 ? 9.883 6.838 -1.074 1.00 89.31 98 LEU A N 1
ATOM 789 C CA . LEU A 1 98 ? 11.167 7.527 -0.937 1.00 89.31 98 LEU A CA 1
ATOM 790 C C . LEU A 1 98 ? 12.340 6.683 -1.433 1.00 89.31 98 LEU A C 1
ATOM 792 O O . LEU A 1 98 ? 13.187 7.200 -2.158 1.00 89.31 98 LEU A O 1
ATOM 796 N N . THR A 1 99 ? 12.388 5.399 -1.081 1.00 86.31 99 THR A N 1
ATOM 797 C CA . THR A 1 99 ? 13.462 4.479 -1.491 1.00 86.31 99 THR A CA 1
ATOM 798 C C . THR A 1 99 ? 13.566 4.420 -3.009 1.00 86.31 99 THR A C 1
ATOM 800 O O . THR A 1 99 ? 14.653 4.547 -3.567 1.00 86.31 99 THR A O 1
ATOM 803 N N . THR A 1 100 ? 12.423 4.341 -3.688 1.00 83.94 100 THR A N 1
ATOM 804 C CA . THR A 1 100 ? 12.323 4.412 -5.150 1.00 83.94 100 THR A CA 1
ATOM 805 C C . THR A 1 100 ? 12.932 5.693 -5.726 1.00 83.94 100 THR A C 1
ATOM 807 O O . THR A 1 100 ? 13.712 5.642 -6.683 1.00 83.94 100 THR A O 1
ATOM 810 N N . SER A 1 101 ? 12.598 6.841 -5.133 1.00 86.88 101 SER A N 1
ATOM 811 C CA . SER A 1 101 ? 13.110 8.142 -5.565 1.00 86.88 101 SER A CA 1
ATOM 812 C C . SER A 1 101 ? 14.613 8.278 -5.305 1.00 86.88 101 SER A C 1
ATOM 814 O O . SER A 1 101 ? 15.344 8.744 -6.179 1.00 86.88 101 SER A O 1
ATOM 816 N N . TYR A 1 102 ? 15.100 7.837 -4.144 1.00 86.69 102 TYR A N 1
ATOM 817 C CA . TYR A 1 102 ? 16.524 7.867 -3.807 1.00 86.69 102 TYR A CA 1
ATOM 818 C C . TYR A 1 102 ? 17.348 6.923 -4.681 1.00 86.69 102 TYR A C 1
ATOM 820 O O . TYR A 1 102 ? 18.398 7.326 -5.178 1.00 86.69 102 TYR A O 1
ATOM 828 N N . ALA A 1 103 ? 16.854 5.712 -4.948 1.00 85.94 103 ALA A N 1
ATOM 829 C CA . ALA A 1 103 ? 17.514 4.759 -5.837 1.00 85.94 103 ALA A CA 1
ATOM 830 C C . ALA A 1 103 ? 17.748 5.358 -7.235 1.00 85.94 103 ALA A C 1
ATOM 832 O O . ALA A 1 103 ? 18.811 5.167 -7.824 1.00 85.94 103 ALA A O 1
ATOM 833 N N . SER A 1 104 ? 16.805 6.164 -7.740 1.00 83.88 104 SER A N 1
ATOM 834 C CA . SER A 1 104 ? 16.955 6.846 -9.033 1.00 83.88 104 SER A CA 1
ATOM 835 C C . SER A 1 104 ? 18.153 7.804 -9.093 1.00 83.88 104 SER A C 1
ATOM 837 O O . SER A 1 104 ? 18.764 7.939 -10.154 1.00 83.88 104 SER A O 1
ATOM 839 N N . ILE A 1 105 ? 18.508 8.421 -7.960 1.00 85.25 105 ILE A N 1
ATOM 840 C CA . ILE A 1 105 ? 19.642 9.346 -7.815 1.00 85.25 105 ILE A CA 1
ATOM 841 C C . ILE A 1 105 ? 20.941 8.566 -7.577 1.00 85.25 105 ILE A C 1
ATOM 843 O O . ILE A 1 105 ? 21.991 8.955 -8.078 1.00 85.25 105 ILE A O 1
ATOM 847 N N . LEU A 1 106 ? 20.866 7.447 -6.851 1.00 85.12 106 LEU A N 1
ATOM 848 C CA . LEU A 1 106 ? 22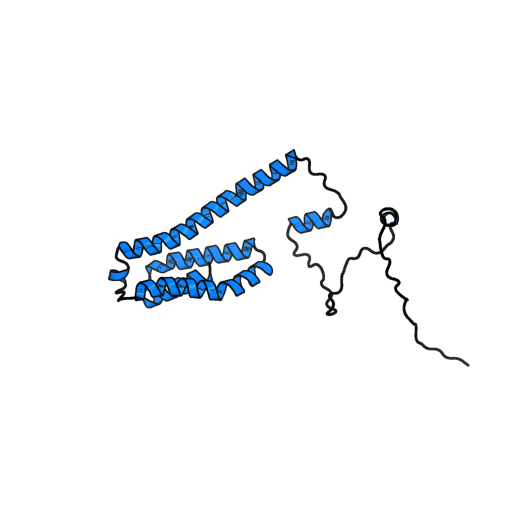.009 6.595 -6.500 1.00 85.12 106 LEU A CA 1
ATOM 849 C C . LEU A 1 106 ? 22.545 5.739 -7.659 1.00 85.12 106 LEU A C 1
ATOM 851 O O . LEU A 1 106 ? 23.504 5.004 -7.463 1.00 85.12 106 LEU A O 1
ATOM 855 N N . GLY A 1 107 ? 21.961 5.837 -8.855 1.00 81.19 107 GLY A N 1
ATOM 856 C CA . GLY A 1 107 ? 22.462 5.149 -10.048 1.00 81.19 107 GLY A CA 1
ATOM 857 C C . GLY A 1 107 ? 21.576 4.018 -10.568 1.00 81.19 107 GLY A C 1
ATOM 858 O O . GLY A 1 107 ? 21.945 3.395 -11.557 1.00 81.19 107 GLY A O 1
ATOM 859 N N . LEU A 1 108 ? 20.370 3.801 -10.021 1.00 84.06 108 LEU A N 1
ATOM 860 C CA . LEU A 1 108 ? 19.431 2.771 -10.510 1.00 84.06 108 LEU A CA 1
ATOM 861 C C . LEU A 1 108 ? 19.176 2.871 -12.025 1.00 84.06 108 LEU A C 1
ATOM 863 O O . LEU A 1 108 ? 19.033 1.864 -12.710 1.00 84.06 108 LEU A O 1
ATOM 867 N N . ARG A 1 109 ? 19.137 4.096 -12.568 1.00 82.56 109 ARG A N 1
ATOM 868 C CA . ARG A 1 109 ? 18.943 4.326 -14.011 1.00 82.56 109 ARG A CA 1
ATOM 869 C C . ARG A 1 109 ? 20.116 3.798 -14.841 1.00 82.56 109 ARG A C 1
ATOM 871 O O . ARG A 1 109 ? 19.899 3.353 -15.961 1.00 82.56 109 ARG A O 1
ATOM 878 N N . GLN A 1 110 ? 21.329 3.860 -14.294 1.00 81.25 110 GLN A N 1
ATOM 879 C CA . GLN A 1 110 ? 22.550 3.384 -14.940 1.00 81.25 110 GLN A CA 1
ATOM 880 C C . GLN A 1 110 ? 22.667 1.863 -14.811 1.00 81.25 110 GLN A C 1
ATOM 882 O O . GLN A 1 110 ? 22.939 1.205 -15.808 1.00 81.25 110 GLN A O 1
ATOM 887 N N . GLU A 1 111 ? 22.380 1.298 -13.634 1.00 82.75 111 GLU A N 1
ATOM 888 C CA . GLU A 1 111 ? 22.476 -0.152 -13.410 1.00 82.75 111 GLU A CA 1
ATOM 889 C C . GLU A 1 111 ? 21.438 -0.954 -14.207 1.00 82.75 111 GLU A C 1
ATOM 891 O O . GLU A 1 111 ? 21.767 -1.993 -14.769 1.00 82.75 111 GLU A O 1
ATOM 896 N N . LEU A 1 112 ? 20.207 -0.446 -14.339 1.00 81.56 112 LEU A N 1
ATOM 897 C CA . LEU A 1 112 ? 19.152 -1.089 -15.138 1.00 81.56 112 LEU A CA 1
ATOM 898 C C . LEU A 1 112 ? 19.147 -0.648 -16.614 1.00 81.56 112 LEU A C 1
ATOM 900 O O . LEU A 1 112 ? 18.205 -0.971 -17.338 1.00 81.56 112 LEU A O 1
ATOM 904 N N . ASN A 1 113 ? 20.159 0.106 -17.066 1.00 81.50 113 ASN A N 1
ATOM 905 C CA . ASN A 1 113 ? 20.259 0.640 -18.432 1.00 81.50 113 ASN A CA 1
ATOM 906 C C . ASN A 1 113 ? 18.970 1.341 -18.916 1.00 81.50 113 ASN A C 1
ATOM 908 O O . ASN A 1 113 ? 18.519 1.154 -20.048 1.00 81.50 113 ASN A O 1
ATOM 912 N N . MET A 1 114 ? 18.347 2.148 -18.052 1.00 82.75 114 MET A N 1
ATOM 913 C CA . MET A 1 114 ? 17.102 2.845 -18.379 1.00 82.75 114 MET A CA 1
ATOM 914 C C . MET A 1 114 ? 17.368 3.995 -19.357 1.00 82.75 114 MET A C 1
ATOM 916 O O . MET A 1 114 ? 18.144 4.904 -19.059 1.00 82.75 114 MET A O 1
ATOM 920 N N . VAL A 1 115 ? 16.662 4.012 -20.492 1.00 82.50 115 VAL A N 1
ATOM 921 C CA . VAL A 1 115 ? 16.805 5.050 -21.528 1.00 82.50 115 VAL A CA 1
ATOM 922 C C . VAL A 1 115 ? 15.552 5.928 -21.596 1.00 82.50 115 VAL A C 1
ATOM 924 O O . VAL A 1 115 ? 14.428 5.431 -21.618 1.00 82.50 115 VAL A O 1
ATOM 927 N N . GLY A 1 116 ? 15.740 7.251 -21.641 1.00 84.12 116 GLY A N 1
ATOM 928 C CA . GLY A 1 116 ? 14.653 8.222 -21.815 1.00 84.12 116 GLY A CA 1
ATOM 929 C C . GLY A 1 116 ? 13.588 8.152 -20.711 1.00 84.12 116 GLY A C 1
ATOM 930 O O . GLY A 1 116 ? 13.900 8.287 -19.522 1.00 84.12 116 GLY A O 1
ATOM 931 N N . ASP A 1 117 ? 12.338 7.917 -21.121 1.00 85.44 117 ASP A N 1
ATOM 932 C CA . ASP A 1 117 ? 11.139 7.929 -20.266 1.00 85.44 117 ASP A CA 1
ATOM 933 C C . ASP A 1 117 ? 10.886 6.614 -19.518 1.00 85.44 117 ASP A C 1
ATOM 935 O O . ASP A 1 117 ? 9.906 6.495 -18.782 1.00 85.44 117 ASP A O 1
ATOM 939 N N . MET A 1 118 ? 11.769 5.623 -19.660 1.00 84.69 118 MET A N 1
ATOM 940 C CA . MET A 1 118 ? 11.633 4.311 -19.018 1.00 84.69 118 MET A CA 1
ATOM 941 C C . MET A 1 118 ? 11.463 4.388 -17.496 1.00 84.69 118 MET A C 1
ATOM 943 O O . MET A 1 118 ? 10.706 3.606 -16.927 1.00 84.69 118 MET A O 1
ATOM 947 N N . TYR A 1 119 ? 12.124 5.343 -16.836 1.00 85.12 119 TYR A N 1
ATOM 948 C CA . TYR A 1 119 ? 11.969 5.564 -15.395 1.00 85.12 119 TYR A CA 1
ATOM 949 C C . TYR A 1 119 ? 10.586 6.133 -15.039 1.00 85.12 119 TYR A C 1
ATOM 951 O O . TYR A 1 119 ? 9.954 5.681 -14.084 1.00 85.12 119 TYR A O 1
ATOM 959 N N . SER A 1 120 ? 10.100 7.094 -15.828 1.00 87.31 120 SER A N 1
ATOM 960 C CA . SER A 1 120 ? 8.774 7.695 -15.653 1.00 87.31 120 SER A CA 1
ATOM 961 C C . SER A 1 120 ? 7.678 6.648 -15.843 1.00 87.31 120 SER A C 1
ATOM 963 O O . SER A 1 120 ? 6.764 6.558 -15.025 1.00 87.31 120 SER A O 1
ATOM 965 N N . TRP A 1 121 ? 7.828 5.787 -16.854 1.00 88.31 121 TRP A N 1
ATOM 966 C CA . TRP A 1 121 ? 6.934 4.654 -17.093 1.00 88.31 121 TRP A CA 1
ATOM 967 C C . TRP A 1 121 ? 6.868 3.686 -15.917 1.00 88.31 121 TRP A C 1
ATOM 969 O O . TRP A 1 121 ? 5.791 3.175 -15.627 1.00 88.31 121 TRP A O 1
ATOM 979 N N . THR A 1 122 ? 7.966 3.472 -15.189 1.00 85.56 122 THR A N 1
ATOM 980 C CA . THR A 1 122 ? 7.945 2.625 -13.992 1.00 85.56 122 THR A CA 1
ATOM 981 C C . THR A 1 122 ? 7.060 3.206 -12.887 1.00 85.56 122 THR A C 1
ATOM 983 O O . THR A 1 122 ? 6.341 2.461 -12.222 1.00 85.56 122 THR A O 1
ATOM 986 N N . ALA A 1 123 ? 7.089 4.527 -12.682 1.00 86.31 123 ALA A N 1
ATOM 987 C CA . ALA A 1 123 ? 6.199 5.184 -11.724 1.00 86.31 123 ALA A CA 1
ATOM 988 C C . ALA A 1 123 ? 4.739 5.137 -12.201 1.00 86.31 123 ALA A C 1
ATOM 990 O O . ALA A 1 123 ? 3.839 4.829 -11.423 1.00 86.31 123 ALA A O 1
ATOM 991 N N . THR A 1 124 ? 4.496 5.373 -13.493 1.00 90.06 124 THR A N 1
ATOM 992 C CA . THR A 1 124 ? 3.153 5.285 -14.080 1.00 90.06 124 THR A CA 1
ATOM 993 C C . THR A 1 124 ? 2.569 3.876 -13.979 1.00 90.06 124 THR A C 1
ATOM 995 O O . THR A 1 124 ? 1.409 3.732 -13.608 1.00 90.06 124 THR A O 1
ATOM 998 N N . ALA A 1 125 ? 3.358 2.834 -14.253 1.00 90.25 125 ALA A N 1
ATOM 999 C CA . ALA A 1 125 ? 2.918 1.440 -14.181 1.00 90.25 125 ALA A CA 1
ATOM 1000 C C . ALA A 1 125 ? 2.460 1.043 -12.768 1.00 90.25 125 ALA A C 1
ATOM 1002 O O . ALA A 1 125 ? 1.441 0.370 -12.621 1.00 90.25 125 ALA A O 1
ATOM 1003 N N . PHE A 1 126 ? 3.152 1.530 -11.734 1.00 88.94 126 PHE A N 1
ATOM 1004 C CA . PHE A 1 126 ? 2.725 1.379 -10.343 1.00 88.94 126 PHE A CA 1
ATOM 1005 C C . PHE A 1 126 ? 1.325 1.982 -10.110 1.00 88.94 126 PHE A C 1
ATOM 1007 O O . PHE A 1 126 ? 0.431 1.286 -9.631 1.00 88.94 126 PHE A O 1
ATOM 1014 N N . TYR A 1 127 ? 1.090 3.234 -10.525 1.00 89.88 127 TYR A N 1
ATOM 1015 C CA . TYR A 1 127 ? -0.219 3.884 -10.356 1.00 89.88 127 TYR A CA 1
ATOM 1016 C C . TYR A 1 127 ? -1.328 3.234 -11.189 1.00 89.88 127 TYR A C 1
ATOM 1018 O O . TYR A 1 127 ? -2.481 3.214 -10.764 1.00 89.88 127 TYR A O 1
ATOM 1026 N N . LEU A 1 128 ? -1.000 2.688 -12.363 1.00 91.88 128 LEU A N 1
ATOM 1027 C CA . LEU A 1 128 ? -1.950 1.928 -13.175 1.00 91.88 128 LEU A CA 1
ATOM 1028 C C . LEU A 1 128 ? -2.354 0.614 -12.493 1.00 91.88 128 LEU A C 1
ATOM 1030 O O . LEU A 1 128 ? -3.535 0.270 -12.504 1.00 91.88 128 LEU A O 1
ATOM 1034 N N . GLY A 1 129 ? -1.396 -0.096 -11.888 1.00 89.81 129 GLY A N 1
ATOM 1035 C CA . GLY A 1 129 ? -1.664 -1.296 -11.092 1.00 89.81 129 GLY A CA 1
ATOM 1036 C C . GLY A 1 129 ? -2.570 -0.995 -9.900 1.00 89.81 129 GLY A C 1
ATOM 1037 O O . GLY A 1 129 ? -3.580 -1.672 -9.718 1.00 89.81 129 GLY A O 1
ATOM 1038 N N . TYR A 1 130 ? -2.258 0.078 -9.173 1.00 90.19 130 TYR A N 1
ATOM 1039 C CA . TYR A 1 130 ? -3.065 0.582 -8.061 1.00 90.19 130 TYR A CA 1
ATOM 1040 C C . TYR A 1 130 ? -4.496 0.922 -8.492 1.00 90.19 130 TYR A C 1
ATOM 1042 O O . TYR A 1 130 ? -5.454 0.368 -7.959 1.00 90.19 130 TYR A O 1
ATOM 1050 N N . LEU A 1 131 ? -4.663 1.721 -9.550 1.00 91.62 131 LEU A N 1
ATOM 1051 C CA . LEU A 1 131 ? -5.984 2.101 -10.061 1.00 91.62 131 LEU A CA 1
ATOM 1052 C C . LEU A 1 131 ? -6.839 0.889 -10.465 1.00 91.62 131 LEU A C 1
ATOM 1054 O O . LEU A 1 131 ? -8.047 0.866 -10.225 1.00 91.62 131 LEU A O 1
ATOM 1058 N N . ALA A 1 132 ? -6.230 -0.112 -11.104 1.00 90.19 132 ALA A N 1
ATOM 1059 C CA . ALA A 1 132 ? -6.943 -1.311 -11.531 1.00 90.19 132 ALA A CA 1
ATOM 1060 C C . ALA A 1 132 ? -7.411 -2.160 -10.339 1.00 90.19 132 ALA A C 1
ATOM 1062 O O . ALA A 1 132 ? -8.490 -2.758 -10.396 1.00 90.19 132 ALA A O 1
ATOM 1063 N N . PHE A 1 133 ? -6.610 -2.218 -9.273 1.00 88.81 133 PHE A N 1
ATOM 1064 C CA . PHE A 1 133 ? -6.870 -3.067 -8.113 1.00 88.81 133 PHE A CA 1
ATOM 1065 C C . PHE A 1 133 ? -7.606 -2.365 -6.965 1.00 88.81 133 PHE A C 1
ATOM 1067 O O . PHE A 1 133 ? -8.157 -3.053 -6.107 1.00 88.81 133 PHE A O 1
ATOM 1074 N N . GLU A 1 134 ? -7.749 -1.040 -7.012 1.00 87.75 134 GLU A N 1
ATOM 1075 C CA . GLU A 1 134 ? -8.533 -0.252 -6.053 1.00 87.75 134 GLU A CA 1
ATOM 1076 C C . GLU A 1 134 ? -9.986 -0.753 -5.940 1.00 87.75 134 GLU A C 1
ATOM 1078 O O . GLU A 1 134 ? -10.507 -0.934 -4.834 1.00 87.75 134 GLU A O 1
ATOM 1083 N N . PHE A 1 135 ? -10.648 -1.041 -7.071 1.00 87.88 135 PHE A N 1
ATOM 1084 C CA . PHE A 1 135 ? -12.037 -1.521 -7.059 1.00 87.88 135 PHE A CA 1
ATOM 1085 C C . PHE A 1 135 ? -12.166 -2.944 -6.485 1.00 87.88 135 PHE A C 1
ATOM 1087 O O . PHE A 1 135 ? -12.987 -3.141 -5.580 1.00 87.88 135 PHE A O 1
ATOM 1094 N N . PRO A 1 136 ? -11.377 -3.943 -6.942 1.00 86.62 136 PRO A N 1
ATOM 1095 C CA . PRO A 1 136 ? -11.347 -5.264 -6.318 1.00 86.62 136 PRO A CA 1
ATOM 1096 C C . PRO A 1 136 ? -10.993 -5.233 -4.830 1.00 86.62 136 PRO A C 1
ATOM 1098 O O . PRO A 1 136 ? -11.670 -5.895 -4.042 1.00 86.62 136 PRO A O 1
ATOM 1101 N N . ALA A 1 137 ? -9.969 -4.471 -4.435 1.00 85.00 137 ALA A N 1
ATOM 1102 C CA . ALA A 1 137 ? -9.505 -4.394 -3.053 1.00 85.00 137 ALA A CA 1
ATOM 1103 C C . ALA A 1 137 ? -10.580 -3.794 -2.140 1.00 85.00 137 ALA A C 1
ATOM 1105 O O . ALA A 1 137 ? -10.905 -4.378 -1.103 1.00 85.00 137 ALA A O 1
ATOM 1106 N N . SER A 1 138 ? -11.217 -2.701 -2.572 1.00 85.06 138 SER A N 1
ATOM 1107 C CA . SER A 1 138 ? -12.325 -2.071 -1.845 1.00 85.06 138 SER A CA 1
ATOM 1108 C C . SER A 1 138 ? -13.517 -3.014 -1.672 1.00 85.06 138 SER A C 1
ATOM 1110 O O . SER A 1 138 ? -14.104 -3.094 -0.592 1.00 85.06 138 SER A O 1
ATOM 1112 N N . TYR A 1 139 ? -13.862 -3.775 -2.715 1.00 84.69 139 TYR A N 1
ATOM 1113 C CA . TYR A 1 139 ? -14.924 -4.780 -2.637 1.00 84.69 139 TYR A CA 1
ATOM 1114 C C . TYR A 1 139 ? -14.561 -5.932 -1.687 1.00 84.69 139 TYR A C 1
ATOM 1116 O O . TYR A 1 139 ? -15.392 -6.390 -0.898 1.00 84.69 139 TYR A O 1
ATOM 1124 N N . LEU A 1 140 ? -13.310 -6.395 -1.732 1.00 83.00 140 LEU A N 1
ATOM 1125 C CA . LEU A 1 140 ? -12.827 -7.484 -0.890 1.00 83.00 140 LEU A CA 1
ATOM 1126 C C . LEU A 1 140 ? -12.811 -7.087 0.593 1.00 83.00 140 LEU A C 1
ATOM 1128 O O . LEU A 1 140 ? -13.204 -7.889 1.442 1.00 83.00 140 LEU A O 1
ATOM 1132 N N . LEU A 1 141 ? -12.441 -5.838 0.891 1.00 79.81 141 LEU A N 1
ATOM 1133 C CA . LEU A 1 141 ? -12.418 -5.283 2.245 1.00 79.81 141 LEU A CA 1
ATOM 1134 C C . LEU A 1 141 ? -13.815 -5.210 2.878 1.00 79.81 141 LEU A C 1
ATOM 1136 O O . LEU A 1 141 ? -13.947 -5.376 4.087 1.00 79.81 141 LEU A O 1
ATOM 1140 N N . GLN A 1 142 ? -14.859 -5.002 2.070 1.00 80.25 142 GLN A N 1
ATOM 1141 C CA . GLN A 1 142 ? -16.248 -5.006 2.545 1.00 80.25 142 GLN A CA 1
ATOM 1142 C C . GLN A 1 142 ? -16.775 -6.418 2.834 1.00 80.25 142 GLN A C 1
ATOM 1144 O O . GLN A 1 142 ? -17.689 -6.581 3.641 1.00 80.25 142 GLN A O 1
ATOM 1149 N N . ARG A 1 143 ? -16.234 -7.444 2.164 1.00 76.38 143 ARG A N 1
ATOM 1150 C CA . ARG A 1 143 ? -16.753 -8.818 2.234 1.00 76.38 143 ARG A CA 1
ATOM 1151 C C . ARG A 1 143 ? -15.985 -9.717 3.204 1.00 76.38 143 ARG A C 1
ATOM 1153 O O . ARG A 1 143 ? -16.550 -10.694 3.693 1.00 76.38 143 ARG A O 1
ATOM 1160 N N . LEU A 1 144 ? -14.707 -9.433 3.446 1.00 78.25 144 LEU A N 1
ATOM 1161 C CA . LEU A 1 144 ? -13.822 -10.235 4.289 1.00 78.25 144 LEU A CA 1
ATOM 1162 C C . LEU A 1 144 ? -13.472 -9.508 5.594 1.00 78.25 144 LEU A C 1
ATOM 1164 O O . LEU A 1 144 ? -13.494 -8.281 5.642 1.00 78.25 144 LEU A O 1
ATOM 1168 N N . PRO A 1 145 ? -13.093 -10.240 6.660 1.00 78.38 145 PRO A N 1
ATOM 1169 C CA . PRO A 1 145 ? -12.636 -9.624 7.900 1.00 78.38 145 PRO A CA 1
ATOM 1170 C C . PRO A 1 145 ? -11.457 -8.679 7.632 1.00 78.38 145 PRO A C 1
ATOM 1172 O O . PRO A 1 145 ? -10.369 -9.117 7.242 1.00 78.38 145 PRO A O 1
ATOM 1175 N N . VAL A 1 146 ? -11.687 -7.386 7.877 1.00 76.44 146 VAL A N 1
ATOM 1176 C CA . VAL A 1 146 ? -10.772 -6.270 7.580 1.00 76.44 146 VAL A CA 1
ATOM 1177 C C . VAL A 1 146 ? -9.363 -6.555 8.098 1.00 76.44 146 VAL A C 1
ATOM 1179 O O . VAL A 1 146 ? -8.397 -6.485 7.345 1.00 76.44 146 VAL A O 1
ATOM 1182 N N . ALA A 1 147 ? -9.247 -6.988 9.357 1.00 75.94 147 ALA A N 1
ATOM 1183 C CA . ALA A 1 147 ? -7.957 -7.237 9.998 1.00 75.94 147 ALA A CA 1
ATOM 1184 C C . ALA A 1 147 ? -7.123 -8.334 9.307 1.00 75.94 147 ALA A C 1
ATOM 1186 O O . ALA A 1 147 ? -5.909 -8.192 9.179 1.00 75.94 147 ALA A O 1
ATOM 1187 N N . LYS A 1 148 ? -7.754 -9.424 8.843 1.00 80.00 148 LYS A N 1
ATOM 1188 C CA . LYS A 1 148 ? -7.034 -10.521 8.168 1.00 80.00 148 LYS A CA 1
ATOM 1189 C C . LYS A 1 148 ? -6.640 -10.128 6.751 1.00 80.00 148 LYS A C 1
ATOM 1191 O O . LYS A 1 148 ? -5.528 -10.417 6.329 1.00 80.00 148 LYS A O 1
ATOM 1196 N N . THR A 1 149 ? -7.547 -9.458 6.047 1.00 83.25 149 THR A N 1
ATOM 1197 C CA . THR A 1 149 ? -7.338 -9.007 4.669 1.00 83.25 149 THR A CA 1
ATOM 1198 C C . THR A 1 149 ? -6.165 -8.034 4.610 1.00 83.25 149 THR A C 1
ATOM 1200 O O . THR A 1 149 ? -5.177 -8.319 3.941 1.00 83.25 149 THR A O 1
ATOM 1203 N N . VAL A 1 150 ? -6.206 -6.965 5.412 1.00 83.25 150 VAL A N 1
ATOM 1204 C CA . VAL A 1 150 ? -5.130 -5.962 5.494 1.00 83.25 150 VAL A CA 1
ATOM 1205 C C . VAL A 1 150 ? -3.793 -6.599 5.890 1.00 83.25 150 VAL A C 1
ATOM 1207 O O . VAL A 1 150 ? -2.766 -6.289 5.294 1.00 83.25 150 VAL A O 1
ATOM 1210 N N . GLY A 1 151 ? -3.792 -7.544 6.837 1.00 84.56 151 GLY A N 1
ATOM 1211 C CA . GLY A 1 151 ? -2.575 -8.266 7.220 1.00 84.56 151 GLY A CA 1
ATOM 1212 C C . GLY A 1 151 ? -1.940 -9.051 6.065 1.00 84.56 151 GLY A C 1
ATOM 1213 O O . GLY A 1 151 ? -0.723 -9.015 5.898 1.00 84.56 151 GLY A O 1
ATOM 1214 N N . VAL A 1 152 ? -2.747 -9.726 5.240 1.00 87.62 152 VAL A N 1
ATOM 1215 C CA . VAL A 1 152 ? -2.257 -10.454 4.055 1.00 87.62 152 VAL A CA 1
ATOM 1216 C C . VAL A 1 152 ? -1.684 -9.492 3.014 1.00 87.62 152 VAL A C 1
ATOM 1218 O O . VAL A 1 152 ? -0.599 -9.757 2.498 1.00 87.62 152 VAL A O 1
ATOM 1221 N N . PHE A 1 153 ? -2.359 -8.368 2.749 1.00 88.06 153 PHE A N 1
ATOM 1222 C CA . PHE A 1 153 ? -1.860 -7.335 1.834 1.00 88.06 153 PHE A CA 1
ATOM 1223 C C . PHE A 1 153 ? -0.493 -6.802 2.279 1.00 88.06 153 PHE A C 1
ATOM 1225 O O . PHE A 1 153 ? 0.439 -6.804 1.482 1.00 88.06 153 PHE A O 1
ATOM 1232 N N . ILE A 1 154 ? -0.322 -6.475 3.565 1.00 86.75 154 ILE A N 1
ATOM 1233 C CA . ILE A 1 154 ? 0.958 -5.982 4.108 1.00 86.75 154 ILE A CA 1
ATOM 1234 C C . ILE A 1 154 ? 2.082 -7.025 3.967 1.00 86.75 154 ILE A C 1
ATOM 1236 O O . ILE A 1 154 ? 3.211 -6.672 3.625 1.00 86.75 154 ILE A O 1
ATOM 1240 N N . ILE A 1 155 ? 1.799 -8.311 4.210 1.00 89.31 155 ILE A N 1
ATOM 1241 C CA . ILE A 1 155 ? 2.804 -9.382 4.076 1.00 89.31 155 ILE A CA 1
ATOM 1242 C C . ILE A 1 155 ? 3.216 -9.567 2.611 1.00 89.31 155 ILE A C 1
ATOM 1244 O O . ILE A 1 155 ? 4.410 -9.673 2.322 1.00 89.31 155 ILE A O 1
ATOM 1248 N N . LEU A 1 156 ? 2.250 -9.602 1.687 1.00 89.94 156 LEU A N 1
ATOM 1249 C CA . LEU A 1 156 ? 2.529 -9.724 0.253 1.00 89.94 156 LEU A CA 1
ATOM 1250 C C . LEU A 1 156 ? 3.290 -8.502 -0.272 1.00 89.94 156 LEU A C 1
ATOM 1252 O O . LEU A 1 156 ? 4.275 -8.663 -0.992 1.00 89.94 156 LEU A O 1
ATOM 1256 N N . TRP A 1 157 ? 2.883 -7.303 0.147 1.00 89.00 157 TRP A N 1
ATOM 1257 C CA . TRP A 1 157 ? 3.563 -6.048 -0.159 1.00 89.00 157 TRP A CA 1
ATOM 1258 C C . TRP A 1 157 ? 5.026 -6.081 0.302 1.00 89.00 157 TRP A C 1
ATOM 1260 O O . TRP A 1 157 ? 5.935 -5.869 -0.501 1.00 89.00 157 TRP A O 1
ATOM 1270 N N . GLY A 1 158 ? 5.278 -6.464 1.560 1.00 87.75 158 GLY A N 1
ATOM 1271 C CA . GLY A 1 158 ? 6.635 -6.569 2.105 1.00 87.75 158 GLY A CA 1
ATOM 1272 C C . GLY A 1 158 ? 7.490 -7.631 1.403 1.00 87.75 158 GLY A C 1
ATOM 1273 O O . GLY A 1 158 ? 8.684 -7.423 1.185 1.00 87.75 158 GLY A O 1
ATOM 1274 N N . MET A 1 159 ? 6.885 -8.750 0.994 1.00 89.25 159 MET A N 1
ATOM 1275 C CA . MET A 1 159 ? 7.565 -9.787 0.215 1.00 89.25 159 MET A CA 1
ATOM 1276 C C . MET A 1 159 ? 8.008 -9.252 -1.151 1.00 89.25 159 MET A C 1
ATOM 1278 O O . MET A 1 159 ? 9.170 -9.405 -1.517 1.00 89.25 159 MET A O 1
ATOM 1282 N N . ILE A 1 160 ? 7.124 -8.578 -1.890 1.00 89.38 160 ILE A N 1
ATOM 1283 C CA . ILE A 1 160 ? 7.454 -8.010 -3.208 1.00 89.38 160 ILE A CA 1
ATOM 1284 C C . ILE A 1 160 ? 8.499 -6.901 -3.092 1.00 89.38 160 ILE A C 1
ATOM 1286 O O . ILE A 1 160 ? 9.380 -6.791 -3.950 1.00 89.38 160 ILE A O 1
ATOM 1290 N N . LEU A 1 161 ? 8.455 -6.113 -2.017 1.00 87.00 161 LEU A N 1
ATOM 1291 C CA . LEU A 1 161 ? 9.485 -5.122 -1.723 1.00 87.00 161 LEU A CA 1
ATOM 1292 C C . LEU A 1 161 ? 10.862 -5.781 -1.536 1.00 87.00 161 LEU A C 1
ATOM 1294 O O . LEU A 1 161 ? 11.844 -5.299 -2.092 1.00 87.00 161 LEU A O 1
ATOM 1298 N N . ALA A 1 162 ? 10.946 -6.932 -0.862 1.00 86.25 162 ALA A N 1
ATOM 1299 C CA . ALA A 1 162 ? 12.199 -7.685 -0.743 1.00 86.25 162 ALA A CA 1
ATOM 1300 C C . ALA A 1 162 ? 12.694 -8.264 -2.087 1.00 86.25 162 ALA A C 1
ATOM 1302 O O . ALA A 1 162 ? 13.902 -8.348 -2.318 1.00 86.25 162 ALA A O 1
ATOM 1303 N N . LEU A 1 163 ? 11.785 -8.628 -3.001 1.00 86.06 163 LEU A N 1
ATOM 1304 C CA . LEU A 1 163 ? 12.140 -9.147 -4.330 1.00 86.06 163 LEU A CA 1
ATOM 1305 C C . LEU A 1 163 ? 12.669 -8.072 -5.301 1.00 86.06 163 LEU A C 1
ATOM 1307 O O . LEU A 1 163 ? 13.231 -8.430 -6.337 1.00 86.06 163 LEU A O 1
ATOM 1311 N N . HIS A 1 164 ? 12.562 -6.775 -4.981 1.00 82.38 164 HIS A N 1
ATOM 1312 C CA . HIS A 1 164 ? 13.027 -5.686 -5.856 1.00 82.38 164 HIS A CA 1
ATOM 1313 C C . HIS A 1 164 ? 14.540 -5.681 -6.131 1.00 82.38 164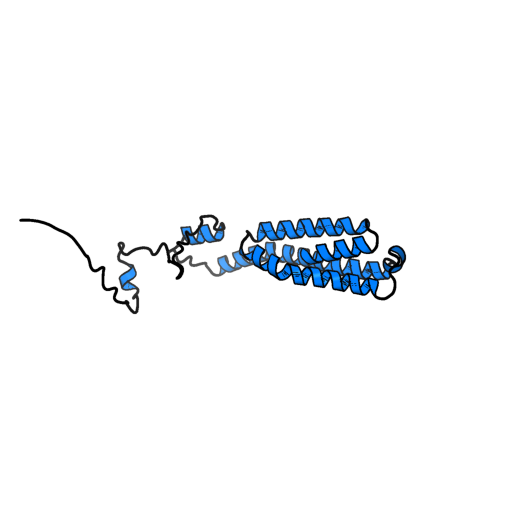 HIS A C 1
ATOM 1315 O O . HIS A 1 164 ? 14.974 -4.995 -7.052 1.00 82.38 164 HIS A O 1
ATOM 1321 N N . SER A 1 165 ? 15.342 -6.437 -5.374 1.00 78.94 165 SER A N 1
ATOM 1322 C CA . SER A 1 165 ? 16.801 -6.516 -5.548 1.00 78.94 165 SER A CA 1
ATOM 1323 C C . SER A 1 165 ? 17.260 -7.443 -6.684 1.00 78.94 165 SER A C 1
ATOM 1325 O O . SER A 1 165 ? 18.444 -7.452 -7.007 1.00 78.94 165 SER A O 1
ATOM 1327 N N . VAL A 1 166 ? 16.374 -8.276 -7.234 1.00 69.00 166 VAL A N 1
ATOM 1328 C CA . VAL A 1 166 ? 16.734 -9.383 -8.142 1.00 69.00 166 VAL A CA 1
ATOM 1329 C C . VAL A 1 166 ? 16.625 -9.063 -9.649 1.00 69.00 166 VAL A C 1
ATOM 1331 O O . VAL A 1 166 ? 17.385 -9.663 -10.410 1.00 69.00 166 VAL A O 1
ATOM 1334 N N . PRO A 1 167 ? 15.704 -8.203 -10.139 1.00 72.19 167 PRO A N 1
ATOM 1335 C CA . PRO A 1 167 ? 15.380 -8.197 -11.565 1.00 72.19 167 PRO A CA 1
ATOM 1336 C C . PRO A 1 167 ? 16.054 -7.110 -12.417 1.00 72.19 167 PRO A C 1
ATOM 1338 O O . PRO A 1 167 ? 16.233 -5.966 -12.007 1.00 72.19 167 PRO A O 1
ATOM 1341 N N . GLU A 1 168 ? 16.252 -7.468 -13.687 1.00 80.88 168 GLU A N 1
ATOM 1342 C CA . GLU A 1 168 ? 16.446 -6.567 -14.830 1.00 80.88 168 GLU A CA 1
ATOM 1343 C C . GLU A 1 168 ? 15.244 -5.613 -15.023 1.00 80.88 168 GLU A C 1
ATOM 1345 O O . GLU A 1 168 ? 14.141 -5.877 -14.530 1.00 80.88 168 GLU A O 1
ATOM 1350 N N . TYR A 1 169 ? 15.405 -4.547 -15.820 1.00 82.75 169 TYR A N 1
ATOM 1351 C CA . TYR A 1 169 ? 14.364 -3.531 -16.080 1.00 82.75 169 TYR A CA 1
ATOM 1352 C C . TYR A 1 169 ? 12.916 -4.056 -16.246 1.00 82.75 169 TYR A C 1
ATOM 1354 O O . TYR A 1 169 ? 12.031 -3.569 -15.535 1.00 82.75 169 TYR A O 1
ATOM 1362 N N . PRO A 1 170 ? 12.619 -5.049 -17.111 1.00 84.25 170 PRO A N 1
ATOM 1363 C CA . PRO A 1 170 ? 11.249 -5.543 -17.274 1.00 84.25 170 PRO A CA 1
ATOM 1364 C C . PRO A 1 170 ? 10.695 -6.225 -16.015 1.00 84.25 170 PRO A C 1
ATOM 1366 O O . PRO A 1 170 ? 9.516 -6.063 -15.699 1.00 84.25 170 PRO A O 1
ATOM 1369 N N . GLY A 1 171 ? 11.529 -6.952 -15.267 1.00 84.94 171 GLY A N 1
ATOM 1370 C CA . GLY A 1 171 ? 11.109 -7.571 -14.011 1.00 84.94 171 GLY A CA 1
ATOM 1371 C C . GLY A 1 171 ? 10.898 -6.534 -12.907 1.00 84.94 171 GLY A C 1
ATOM 1372 O O . GLY A 1 171 ? 9.950 -6.648 -12.136 1.00 84.94 171 GLY A O 1
ATOM 1373 N N . PHE A 1 172 ? 11.707 -5.473 -12.886 1.00 86.38 172 PHE A N 1
ATOM 1374 C CA . PHE A 1 172 ? 11.531 -4.345 -11.970 1.00 86.38 172 PHE A CA 1
ATOM 1375 C C . PHE A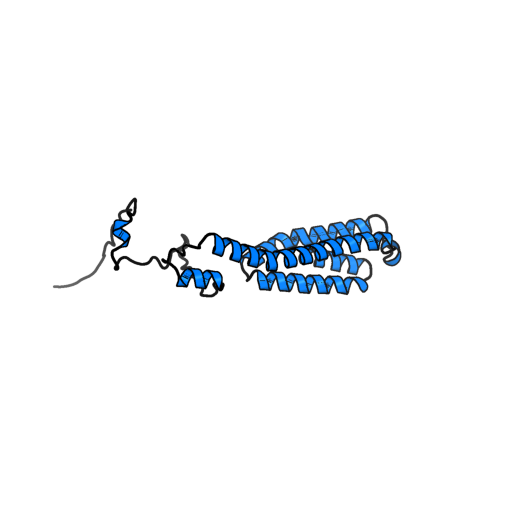 1 172 ? 10.195 -3.619 -12.200 1.00 86.38 172 PHE A C 1
ATOM 1377 O O . PHE A 1 172 ? 9.469 -3.338 -11.246 1.00 86.38 172 PHE A O 1
ATOM 1384 N N . VAL A 1 173 ? 9.820 -3.374 -13.461 1.00 87.94 173 VAL A N 1
ATOM 1385 C CA . VAL A 1 173 ? 8.520 -2.766 -13.808 1.00 87.94 173 VAL A CA 1
ATOM 1386 C C . VAL A 1 173 ? 7.352 -3.698 -13.464 1.00 87.94 173 VAL A C 1
ATOM 1388 O O . VAL A 1 173 ? 6.332 -3.237 -12.945 1.00 87.94 173 VAL A O 1
ATOM 1391 N N . ALA A 1 174 ? 7.497 -5.007 -13.691 1.00 89.31 174 ALA A N 1
ATOM 1392 C CA . ALA A 1 174 ? 6.480 -5.988 -13.315 1.00 89.31 174 ALA A CA 1
ATOM 1393 C C . ALA A 1 174 ? 6.259 -6.024 -11.793 1.00 89.31 174 ALA A C 1
ATOM 1395 O O . ALA A 1 174 ? 5.119 -5.903 -11.345 1.00 89.31 174 ALA A O 1
ATOM 1396 N N . LEU A 1 175 ? 7.332 -6.104 -10.996 1.00 88.94 175 LEU A N 1
ATOM 1397 C CA . LEU A 1 175 ? 7.237 -6.071 -9.532 1.00 88.94 175 LEU A CA 1
ATOM 1398 C C . LEU A 1 175 ? 6.620 -4.764 -9.029 1.00 88.94 175 LEU A C 1
ATOM 1400 O O . LEU A 1 175 ? 5.755 -4.816 -8.163 1.00 88.94 175 LEU A O 1
ATOM 1404 N N . ARG A 1 176 ? 6.979 -3.612 -9.611 1.00 87.62 176 ARG A N 1
ATOM 1405 C CA . ARG A 1 176 ? 6.346 -2.312 -9.313 1.00 87.62 176 ARG A CA 1
ATOM 1406 C C . ARG A 1 176 ? 4.849 -2.301 -9.590 1.00 87.62 176 ARG A C 1
ATOM 1408 O O . ARG A 1 176 ? 4.088 -1.738 -8.813 1.00 87.62 176 ARG A O 1
ATOM 1415 N N . THR A 1 177 ? 4.428 -2.917 -10.687 1.00 90.31 177 THR A N 1
ATOM 1416 C CA . THR A 1 177 ? 3.010 -2.979 -11.061 1.00 90.31 177 THR A CA 1
ATOM 1417 C C . THR A 1 177 ? 2.231 -3.858 -10.083 1.00 90.31 177 THR A C 1
ATOM 1419 O O . THR A 1 177 ? 1.166 -3.459 -9.623 1.00 90.31 177 THR A O 1
ATOM 1422 N N . ILE A 1 178 ? 2.779 -5.023 -9.717 1.00 89.31 178 ILE A N 1
ATOM 1423 C CA . ILE A 1 178 ? 2.167 -5.929 -8.731 1.00 89.31 178 ILE A CA 1
ATOM 1424 C C . ILE A 1 178 ? 2.162 -5.287 -7.338 1.00 89.31 178 ILE A C 1
ATOM 1426 O O . ILE A 1 178 ? 1.183 -5.426 -6.613 1.00 89.31 178 ILE A O 1
ATOM 1430 N N . LEU A 1 179 ? 3.218 -4.555 -6.975 1.00 87.62 179 LEU A N 1
ATOM 1431 C CA . LEU A 1 179 ? 3.268 -3.794 -5.728 1.00 87.62 179 LEU A CA 1
ATOM 1432 C C . LEU A 1 179 ? 2.136 -2.761 -5.682 1.00 87.62 179 LEU A C 1
ATOM 1434 O O . LEU A 1 179 ? 1.433 -2.694 -4.684 1.00 87.62 179 LEU A O 1
ATOM 1438 N N . GLY A 1 180 ? 1.906 -2.04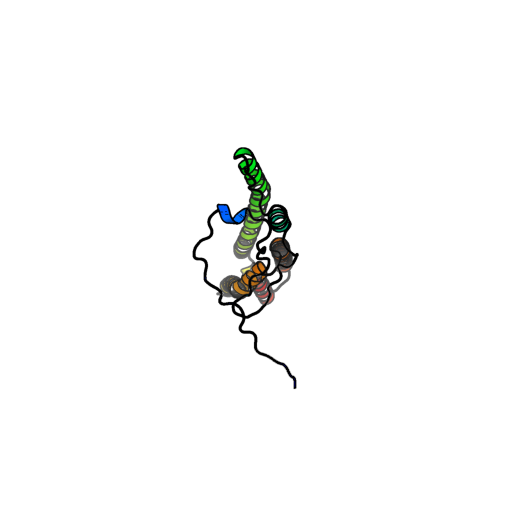0 -6.787 1.00 86.00 180 GLY A N 1
ATOM 1439 C CA . GLY A 1 180 ? 0.775 -1.122 -6.917 1.00 86.00 180 GLY A CA 1
ATOM 1440 C C . GLY A 1 180 ? -0.580 -1.812 -6.761 1.00 86.00 180 GLY A C 1
ATOM 1441 O O . GLY A 1 180 ? -1.463 -1.254 -6.132 1.00 86.00 180 GLY A O 1
ATOM 1442 N N . MET A 1 181 ? -0.747 -3.044 -7.256 1.00 86.38 181 MET A N 1
ATOM 1443 C CA . MET A 1 181 ? -1.993 -3.810 -7.071 1.00 86.38 181 MET A CA 1
ATOM 1444 C C . MET A 1 181 ? -2.278 -4.199 -5.610 1.00 86.38 181 MET A C 1
ATOM 1446 O O . MET A 1 181 ? -3.401 -4.579 -5.291 1.00 86.38 181 MET A O 1
ATOM 1450 N N . LEU A 1 182 ? -1.267 -4.193 -4.742 1.00 83.75 182 LEU A N 1
ATOM 1451 C CA . LEU A 1 182 ? -1.374 -4.655 -3.354 1.00 83.75 182 LEU A CA 1
ATOM 1452 C C . LEU A 1 182 ? -1.344 -3.518 -2.328 1.00 83.75 182 LEU A C 1
ATOM 1454 O O . LEU A 1 182 ? -1.394 -3.803 -1.130 1.00 83.75 182 LEU A O 1
ATOM 1458 N N . GLU A 1 183 ? -1.228 -2.275 -2.789 1.00 76.19 183 GLU A N 1
ATOM 1459 C CA . GLU A 1 183 ? -1.329 -1.064 -1.968 1.00 76.19 183 GLU A CA 1
ATOM 1460 C C . GLU A 1 183 ? -2.789 -0.622 -1.833 1.00 76.19 183 GLU A C 1
ATOM 1462 O O . GLU A 1 183 ? -3.178 -0.283 -0.692 1.00 76.19 183 GLU A O 1
#

Radius of gyration: 28.76 Å; chains: 1; bounding box: 97×45×54 Å

pLDDT: mean 72.07, std 18.89, range [30.38, 91.88]

Foldseek 3Di:
DDDDDDDDDDDDDDDDPDDDPVVVPDPDDDDCQWDQDPVRDTDHPPPPDPPVVVVCVVCVPDPPPQDPVNVVVVVVVCCVPVVVVVVVVVVVVVVLVVVLVVCVVVCVCPVLVPDDCLSVLLVVLLQVLLVVQVVVLVVCCVVDPVVVSLVVLVVVLVVLSVVCVDDHSVVNSVSSSVNSNSD